Protein AF-A0A662JI00-F1 (afdb_monomer_lite)

Foldseek 3Di:
DVVLVVLLVLLVVLCVVVVHQKDFPVSQCVVVVVVVDDPVRSVVSVVVCVVSVQWDWDKDAPDDDVVPPGPDITIMIGGDDPDDDPD

Sequence (87 aa):
MKERIKIKKLIDEVFRHYASDIITKEEFEKYFTTKGLSKEEIEELWVNAMAENLIEVGIQPKFPDEAMKSRDYDIVFEKKKKLIRLL

Structure (mmCIF, N/CA/C/O backbone):
data_AF-A0A662JI00-F1
#
_entry.id   AF-A0A662JI00-F1
#
loop_
_atom_site.group_PDB
_atom_site.id
_atom_site.type_symbol
_atom_site.label_atom_id
_atom_site.label_alt_id
_atom_site.label_comp_id
_atom_site.label_asym_id
_atom_site.label_entity_id
_atom_site.label_seq_id
_atom_site.pdbx_PDB_ins_code
_atom_site.Cartn_x
_atom_site.Cartn_y
_atom_site.Cartn_z
_atom_site.occupancy
_atom_site.B_iso_or_equiv
_atom_site.auth_seq_id
_atom_site.auth_comp_id
_atom_site.auth_asym_id
_atom_site.auth_atom_id
_atom_site.pdbx_PDB_model_num
ATOM 1 N N . MET A 1 1 ? -8.130 -5.901 17.345 1.00 60.84 1 MET A N 1
ATOM 2 C CA . MET A 1 1 ? -8.989 -6.644 16.380 1.00 60.84 1 MET A CA 1
ATOM 3 C C . MET A 1 1 ? -9.750 -5.738 15.398 1.00 60.84 1 MET A C 1
ATOM 5 O O . MET A 1 1 ? -9.696 -6.018 14.208 1.00 60.84 1 MET A O 1
ATOM 9 N N . LYS A 1 2 ? -10.417 -4.648 15.829 1.00 76.56 2 LYS A N 1
ATOM 10 C CA . LYS A 1 2 ? -11.085 -3.695 14.903 1.00 76.56 2 LYS A CA 1
ATOM 11 C C . LYS A 1 2 ? -10.111 -2.974 13.955 1.00 76.56 2 LYS A C 1
ATOM 13 O O . LYS A 1 2 ? -10.442 -2.735 12.801 1.00 76.56 2 LYS A O 1
ATOM 18 N N . GLU A 1 3 ? -8.918 -2.661 14.441 1.00 82.44 3 GLU A N 1
ATOM 19 C CA . GLU A 1 3 ? -7.886 -1.909 13.720 1.00 82.44 3 GLU A CA 1
ATOM 20 C C . GLU A 1 3 ? -7.257 -2.701 12.570 1.00 82.44 3 GLU A C 1
ATOM 22 O O . GLU A 1 3 ? -7.299 -2.261 11.425 1.00 82.44 3 GLU A O 1
ATOM 27 N N . ARG A 1 4 ? -6.851 -3.948 12.830 1.00 89.19 4 ARG A N 1
ATOM 28 C CA . ARG A 1 4 ? -6.401 -4.891 11.797 1.00 89.19 4 ARG A CA 1
ATOM 29 C C . ARG A 1 4 ? -7.371 -5.015 10.618 1.00 89.19 4 ARG A C 1
ATOM 31 O O . ARG A 1 4 ? -6.947 -5.083 9.470 1.00 89.19 4 ARG A O 1
ATOM 38 N N . ILE A 1 5 ? -8.682 -5.060 10.882 1.00 92.69 5 ILE A N 1
ATOM 39 C CA . ILE A 1 5 ? -9.704 -5.157 9.825 1.00 92.69 5 ILE A CA 1
ATOM 40 C C . ILE A 1 5 ? -9.709 -3.892 8.956 1.00 92.69 5 ILE A C 1
ATOM 42 O O . ILE A 1 5 ? -9.834 -4.000 7.735 1.00 92.69 5 ILE A O 1
ATOM 46 N N . LYS A 1 6 ? -9.542 -2.710 9.564 1.00 94.38 6 LYS A N 1
ATOM 47 C CA . LYS A 1 6 ? -9.440 -1.438 8.835 1.00 94.38 6 LYS A CA 1
ATOM 48 C C . LYS A 1 6 ? -8.185 -1.401 7.966 1.00 94.38 6 LYS A C 1
ATOM 50 O O . LYS A 1 6 ? -8.311 -1.160 6.769 1.00 94.38 6 LYS A O 1
ATOM 55 N N . ILE A 1 7 ? -7.022 -1.727 8.533 1.00 95.31 7 ILE A N 1
ATOM 56 C CA . ILE A 1 7 ? -5.746 -1.770 7.800 1.00 95.31 7 ILE A CA 1
ATOM 57 C C . ILE A 1 7 ? -5.856 -2.749 6.633 1.00 95.31 7 ILE A C 1
ATOM 59 O O . ILE A 1 7 ? -5.618 -2.379 5.489 1.00 95.31 7 ILE A O 1
ATOM 63 N N . LYS A 1 8 ? -6.338 -3.973 6.884 1.00 95.81 8 LYS A N 1
ATOM 64 C CA . LYS A 1 8 ? -6.548 -4.967 5.826 1.00 95.81 8 LYS A CA 1
ATOM 65 C C . LYS A 1 8 ? -7.446 -4.442 4.708 1.00 95.81 8 LYS A C 1
ATOM 67 O O . LYS A 1 8 ? -7.158 -4.702 3.546 1.00 95.81 8 LYS A O 1
ATOM 72 N N . LYS A 1 9 ? -8.525 -3.724 5.034 1.00 96.00 9 LYS A N 1
ATOM 73 C CA . LYS A 1 9 ? -9.421 -3.159 4.020 1.00 96.00 9 LYS A CA 1
ATOM 74 C C . LYS A 1 9 ? -8.698 -2.137 3.141 1.00 96.00 9 LYS A C 1
ATOM 76 O O . LYS A 1 9 ? -8.860 -2.215 1.929 1.00 96.00 9 LYS A O 1
ATOM 81 N N . LEU A 1 10 ? -7.910 -1.239 3.738 1.00 97.31 10 LEU A N 1
ATOM 82 C CA . LEU A 1 10 ? -7.125 -0.228 3.020 1.00 97.31 10 LEU A CA 1
ATOM 83 C C . LEU A 1 10 ? -6.065 -0.876 2.125 1.00 97.31 10 LEU A C 1
ATOM 85 O O . LEU A 1 10 ? -5.990 -0.557 0.941 1.00 97.31 10 LEU A O 1
ATOM 89 N N . ILE A 1 11 ? -5.322 -1.849 2.660 1.00 97.38 11 ILE A N 1
ATOM 90 C CA . ILE A 1 11 ? -4.352 -2.641 1.897 1.00 97.38 11 ILE A CA 1
ATOM 91 C C . ILE A 1 11 ? -5.047 -3.353 0.736 1.00 97.38 11 ILE A C 1
ATOM 93 O O . ILE A 1 11 ? -4.653 -3.221 -0.416 1.00 97.38 11 ILE A O 1
ATOM 97 N N . ASP A 1 12 ? -6.151 -4.052 0.987 1.00 96.31 12 ASP A N 1
ATOM 98 C CA . ASP A 1 12 ? -6.891 -4.700 -0.089 1.00 96.31 12 ASP A CA 1
ATOM 99 C C . ASP A 1 12 ? -7.384 -3.707 -1.155 1.00 96.31 12 ASP A C 1
ATOM 101 O O . ASP A 1 12 ? -7.522 -4.089 -2.313 1.00 96.31 12 ASP A O 1
ATOM 105 N N . GLU A 1 13 ? -7.684 -2.464 -0.779 1.00 97.06 13 GLU A N 1
ATOM 106 C CA . GLU A 1 13 ? -8.156 -1.421 -1.687 1.00 97.06 13 GLU A CA 1
ATOM 107 C C . GLU A 1 13 ? -7.066 -0.927 -2.634 1.00 97.06 13 GLU A C 1
ATOM 109 O O . GLU A 1 13 ? -7.305 -0.907 -3.839 1.00 97.06 13 GLU A O 1
ATOM 114 N N . VAL A 1 14 ? -5.879 -0.599 -2.117 1.00 97.94 14 VAL A N 1
ATOM 115 C CA . VAL A 1 14 ? -4.777 -0.090 -2.948 1.00 97.94 14 VAL A CA 1
ATOM 116 C C . VAL A 1 14 ? -4.286 -1.147 -3.939 1.00 97.94 14 VAL A C 1
ATOM 118 O O . VAL A 1 14 ? -4.189 -0.870 -5.129 1.00 97.94 14 VAL A O 1
ATOM 121 N N . PHE A 1 15 ? -4.105 -2.399 -3.508 1.00 97.50 15 PHE A N 1
ATOM 122 C CA . PHE A 1 15 ? -3.692 -3.473 -4.422 1.00 97.50 15 PHE A CA 1
ATOM 123 C C . PHE A 1 15 ? -4.766 -3.782 -5.481 1.00 97.50 15 PHE A C 1
ATOM 125 O O . PHE A 1 15 ? -4.446 -4.084 -6.628 1.00 97.50 15 PHE A O 1
ATOM 132 N N . ARG A 1 16 ? -6.060 -3.647 -5.140 1.00 97.06 16 ARG A N 1
ATOM 133 C CA . ARG A 1 16 ? -7.142 -3.741 -6.138 1.00 97.06 16 ARG A CA 1
ATOM 134 C C . ARG A 1 16 ? -7.129 -2.580 -7.128 1.00 97.06 16 ARG A C 1
ATOM 136 O O . ARG A 1 16 ? -7.430 -2.814 -8.291 1.00 97.06 16 ARG A O 1
ATOM 143 N N . HIS A 1 17 ? -6.816 -1.362 -6.684 1.00 97.94 17 HIS A N 1
ATOM 144 C CA . HIS A 1 17 ? -6.756 -0.187 -7.556 1.00 97.94 17 HIS A CA 1
ATOM 145 C C . HIS A 1 17 ? -5.726 -0.363 -8.679 1.00 97.94 17 HIS A C 1
ATOM 147 O O . HIS A 1 17 ? -6.027 -0.052 -9.827 1.00 97.94 17 HIS A O 1
ATOM 153 N N . TYR A 1 18 ? -4.562 -0.933 -8.358 1.00 96.94 18 TYR A N 1
ATOM 154 C CA . TYR A 1 18 ? -3.493 -1.211 -9.323 1.00 96.94 18 TYR A CA 1
ATOM 155 C C . TYR A 1 18 ? -3.609 -2.576 -10.021 1.00 96.94 18 TYR A C 1
ATOM 157 O O . TYR A 1 18 ? -2.792 -2.886 -10.882 1.00 96.94 18 TYR A O 1
ATOM 165 N N . ALA A 1 19 ? -4.606 -3.397 -9.663 1.00 96.19 19 ALA A N 1
ATOM 166 C CA . ALA A 1 19 ? -4.799 -4.755 -10.186 1.00 96.19 19 ALA A CA 1
ATOM 167 C C . ALA A 1 19 ? -3.523 -5.627 -10.151 1.00 96.19 19 ALA A C 1
ATOM 169 O O . ALA A 1 19 ? -3.295 -6.448 -11.037 1.00 96.19 19 ALA A O 1
ATOM 170 N N . SER A 1 20 ? -2.705 -5.456 -9.110 1.00 94.81 20 SER A N 1
ATOM 171 C CA . SER A 1 20 ? -1.416 -6.128 -8.942 1.00 94.81 20 SER A CA 1
ATOM 172 C C . SER A 1 20 ? -1.278 -6.670 -7.522 1.00 94.81 20 SER A C 1
ATOM 174 O O . SER A 1 20 ? -1.896 -6.155 -6.591 1.00 94.81 20 SER A O 1
ATOM 176 N N . ASP A 1 21 ? -0.463 -7.711 -7.354 1.00 94.69 21 ASP A N 1
ATOM 177 C CA . ASP A 1 21 ? -0.032 -8.200 -6.038 1.00 94.69 21 ASP A CA 1
ATOM 178 C C . ASP A 1 21 ? 1.247 -7.497 -5.549 1.00 94.69 21 ASP A C 1
ATOM 180 O O . ASP A 1 21 ? 1.610 -7.650 -4.385 1.00 94.69 21 ASP A O 1
ATOM 184 N N . ILE A 1 22 ? 1.909 -6.719 -6.414 1.00 95.88 22 ILE A N 1
ATOM 185 C CA . ILE A 1 22 ? 3.116 -5.937 -6.120 1.00 95.88 22 ILE A CA 1
ATOM 186 C C . ILE A 1 22 ? 2.902 -4.506 -6.618 1.00 95.88 22 ILE A C 1
ATOM 188 O O . ILE A 1 22 ? 2.520 -4.310 -7.770 1.00 95.88 22 ILE A O 1
ATOM 192 N N . ILE A 1 23 ? 3.148 -3.519 -5.764 1.00 97.25 23 ILE A N 1
ATOM 193 C CA . ILE A 1 23 ? 3.080 -2.090 -6.109 1.00 97.25 23 ILE A CA 1
ATOM 194 C C . ILE A 1 23 ? 4.313 -1.373 -5.570 1.00 97.25 23 ILE A C 1
ATOM 196 O O . ILE A 1 23 ? 4.880 -1.790 -4.559 1.00 97.25 23 ILE A O 1
ATOM 200 N N . THR A 1 24 ? 4.737 -0.291 -6.211 1.00 97.19 24 THR A N 1
ATOM 201 C CA . THR A 1 24 ? 5.851 0.518 -5.704 1.00 97.19 24 THR A CA 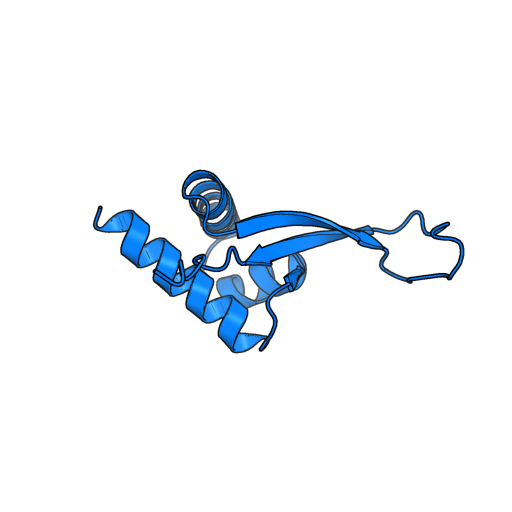1
ATOM 202 C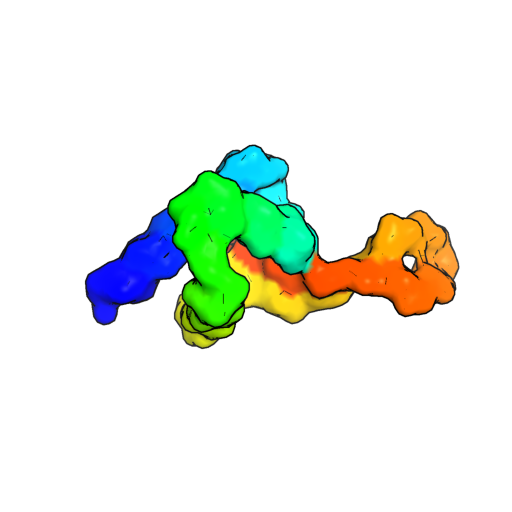 C . THR A 1 24 ? 5.423 1.345 -4.491 1.00 97.19 24 THR A C 1
ATOM 204 O O . THR A 1 24 ? 4.240 1.624 -4.266 1.00 97.19 24 THR A O 1
ATOM 207 N N . LYS A 1 25 ? 6.399 1.787 -3.693 1.00 96.94 25 LYS A N 1
ATOM 208 C CA . LYS A 1 25 ? 6.160 2.743 -2.608 1.00 96.94 25 LYS A CA 1
ATOM 209 C C . LYS A 1 25 ? 5.549 4.042 -3.135 1.00 96.94 25 LYS A C 1
ATOM 211 O O . LYS A 1 25 ? 4.660 4.587 -2.490 1.00 96.94 25 LYS A O 1
ATOM 216 N N . GLU A 1 26 ? 5.972 4.499 -4.312 1.00 96.25 26 GLU A N 1
ATOM 217 C CA . GLU A 1 26 ? 5.419 5.695 -4.951 1.00 96.25 26 GLU A CA 1
ATOM 218 C C . GLU A 1 26 ? 3.934 5.517 -5.299 1.00 96.25 26 GLU A C 1
ATOM 220 O O . GLU A 1 26 ? 3.125 6.397 -5.013 1.00 96.25 26 GLU A O 1
ATOM 225 N N . GLU A 1 27 ? 3.545 4.369 -5.861 1.00 97.94 27 GLU A N 1
ATOM 226 C CA . GLU A 1 27 ? 2.140 4.044 -6.144 1.00 97.94 27 GLU A CA 1
ATOM 227 C C . GLU A 1 27 ? 1.297 4.010 -4.867 1.00 97.94 27 GLU A C 1
ATOM 229 O O . GLU A 1 27 ? 0.206 4.584 -4.809 1.00 97.94 27 GLU A O 1
ATOM 234 N N . PHE A 1 28 ? 1.823 3.387 -3.813 1.00 98.25 28 PHE A N 1
ATOM 235 C CA . PHE A 1 28 ? 1.166 3.336 -2.513 1.00 98.25 28 PHE A CA 1
ATOM 236 C C . PHE A 1 28 ? 0.962 4.735 -1.916 1.00 98.25 28 PHE A C 1
ATOM 238 O O . PHE A 1 28 ? -0.156 5.084 -1.529 1.00 98.25 28 PHE A O 1
ATOM 245 N N . GLU A 1 29 ? 2.020 5.549 -1.873 1.00 98.19 29 GLU A N 1
ATOM 246 C CA . GLU A 1 29 ? 1.971 6.922 -1.364 1.00 98.19 29 GLU A CA 1
ATOM 247 C C . GLU A 1 29 ? 0.993 7.766 -2.182 1.00 98.19 29 GLU A C 1
ATOM 249 O O . GLU A 1 29 ? 0.069 8.356 -1.623 1.00 98.19 29 GLU A O 1
ATOM 254 N N . LYS A 1 30 ? 1.108 7.738 -3.514 1.00 98.12 30 LYS A N 1
ATOM 255 C CA . LYS A 1 30 ? 0.220 8.470 -4.421 1.00 98.12 30 LYS A CA 1
ATOM 256 C C . LYS A 1 30 ? -1.246 8.122 -4.182 1.00 98.12 30 LYS A C 1
ATOM 258 O O . LYS A 1 30 ? -2.080 9.024 -4.086 1.00 98.12 30 LYS A O 1
ATOM 263 N N . TYR A 1 31 ? -1.573 6.838 -4.046 1.00 98.44 31 TYR A N 1
ATOM 264 C CA . TYR A 1 31 ? -2.942 6.402 -3.795 1.00 98.44 31 TYR A CA 1
ATOM 265 C C . TYR A 1 31 ? -3.523 7.014 -2.517 1.00 98.44 31 TYR A C 1
ATOM 267 O O . TYR A 1 31 ? -4.609 7.598 -2.540 1.00 98.44 31 TYR A O 1
ATOM 275 N N . PHE A 1 32 ? -2.804 6.927 -1.400 1.00 98.31 32 PHE A N 1
ATOM 276 C CA . PHE A 1 32 ? -3.320 7.404 -0.120 1.00 98.31 32 PHE A CA 1
ATOM 277 C C . PHE A 1 32 ? -3.242 8.926 0.037 1.00 98.31 32 PHE A C 1
ATOM 279 O O . PHE A 1 32 ? -4.154 9.510 0.625 1.00 98.31 32 PHE A O 1
ATOM 286 N N . THR A 1 33 ? -2.267 9.595 -0.582 1.00 98.12 33 THR A N 1
ATOM 287 C CA . THR A 1 33 ? -2.235 11.063 -0.644 1.00 98.12 33 THR A CA 1
ATOM 288 C C . THR A 1 33 ? -3.445 11.612 -1.400 1.00 98.12 33 THR A C 1
ATOM 290 O O . THR A 1 33 ? -4.063 12.571 -0.944 1.00 98.12 33 THR A O 1
ATOM 293 N N . THR A 1 34 ? -3.879 10.978 -2.500 1.00 97.38 34 THR A N 1
ATOM 294 C CA . THR A 1 34 ? -5.110 11.411 -3.204 1.00 97.38 34 THR A CA 1
ATOM 295 C C . THR A 1 34 ? -6.387 11.217 -2.381 1.00 97.38 34 THR A C 1
ATOM 297 O O . THR A 1 34 ? -7.404 11.850 -2.657 1.00 97.38 34 THR A O 1
ATOM 300 N N . LYS A 1 35 ? -6.335 10.378 -1.339 1.00 96.44 35 LYS A N 1
ATOM 301 C CA . LYS A 1 35 ? -7.412 10.187 -0.359 1.00 96.44 35 LYS A CA 1
ATOM 302 C C . LYS A 1 35 ? -7.308 11.115 0.852 1.00 96.44 35 LYS A C 1
ATOM 304 O O . LYS A 1 35 ? -8.151 11.024 1.741 1.00 96.44 35 LYS A O 1
ATOM 309 N N . GLY A 1 36 ? -6.317 12.005 0.873 1.00 97.69 36 GLY A N 1
ATOM 310 C CA . GLY A 1 36 ? -6.136 13.010 1.914 1.00 97.69 36 GLY A CA 1
ATOM 311 C C . GLY A 1 36 ? -5.323 12.548 3.120 1.00 97.69 36 GLY A C 1
ATOM 312 O O . GLY A 1 36 ? -5.349 13.250 4.124 1.00 97.69 36 GLY A O 1
ATOM 313 N N . LEU A 1 37 ? -4.621 11.410 3.042 1.00 97.81 37 LEU A N 1
ATOM 314 C CA . LEU A 1 37 ? -3.719 10.995 4.117 1.00 97.81 37 LEU A CA 1
ATOM 315 C C . LEU A 1 37 ? -2.412 11.795 4.064 1.00 97.81 37 LEU A C 1
ATOM 317 O O . LEU A 1 37 ? -1.868 12.054 2.983 1.00 97.81 37 LEU A O 1
ATOM 321 N N . SER A 1 38 ? -1.898 12.146 5.241 1.00 97.94 38 SER A N 1
ATOM 322 C CA . SER A 1 38 ? -0.572 12.733 5.410 1.00 97.94 38 SER A CA 1
ATOM 323 C C . SER A 1 38 ? 0.525 11.698 5.163 1.00 97.94 38 SER A C 1
ATOM 325 O O . SER A 1 38 ? 0.292 10.488 5.152 1.00 97.94 38 SER A O 1
ATOM 327 N N . LYS A 1 39 ? 1.760 12.169 4.981 1.00 96.12 39 LYS A N 1
ATOM 328 C CA . LYS A 1 39 ? 2.911 11.282 4.797 1.00 96.12 39 LYS A CA 1
ATOM 329 C C . LYS A 1 39 ? 3.131 10.381 6.017 1.00 96.12 39 LYS A C 1
ATOM 331 O O . LYS A 1 39 ? 3.401 9.198 5.851 1.00 96.12 39 LYS A O 1
ATOM 336 N N . GLU A 1 40 ? 2.973 10.932 7.216 1.00 97.69 40 GLU A N 1
ATOM 337 C CA . GLU A 1 40 ? 3.102 10.219 8.489 1.00 97.69 40 GLU A CA 1
ATOM 338 C C . GLU A 1 40 ? 2.022 9.138 8.625 1.00 97.69 40 GLU A C 1
ATOM 340 O O . GLU A 1 40 ? 2.334 8.002 8.967 1.00 97.69 40 GLU A O 1
ATOM 345 N N . GLU A 1 41 ? 0.770 9.445 8.269 1.00 97.88 41 GLU A N 1
ATOM 346 C CA . GLU A 1 41 ? -0.327 8.465 8.288 1.00 97.88 41 GLU A CA 1
ATOM 347 C C . GLU A 1 41 ? -0.090 7.317 7.298 1.00 97.88 41 GLU A C 1
ATOM 349 O O . GLU A 1 41 ? -0.397 6.157 7.581 1.00 97.88 41 GLU A O 1
ATOM 354 N N . ILE A 1 42 ? 0.467 7.626 6.124 1.00 98.19 42 ILE A N 1
ATOM 355 C CA . ILE A 1 42 ? 0.843 6.621 5.125 1.00 98.19 42 ILE A CA 1
ATOM 356 C C . ILE A 1 42 ? 1.993 5.759 5.647 1.00 98.19 42 ILE A C 1
ATOM 358 O O . ILE A 1 42 ? 1.982 4.542 5.446 1.00 98.19 42 ILE A O 1
ATOM 362 N N . GLU A 1 43 ? 2.966 6.371 6.324 1.00 97.44 43 GLU A N 1
ATOM 363 C CA . GLU A 1 43 ? 4.097 5.668 6.917 1.00 97.44 43 GLU A CA 1
ATOM 364 C C . GLU A 1 43 ? 3.651 4.689 8.004 1.00 97.44 43 GLU A C 1
ATOM 366 O O . GLU A 1 43 ? 3.958 3.496 7.936 1.00 97.44 43 GLU A O 1
ATOM 371 N N . GLU A 1 44 ? 2.821 5.153 8.934 1.00 97.56 44 GLU A N 1
ATOM 372 C CA . GLU A 1 44 ? 2.194 4.300 9.941 1.00 97.56 44 GLU A CA 1
ATOM 373 C C . GLU A 1 44 ? 1.360 3.182 9.304 1.00 97.56 44 GLU A C 1
ATOM 375 O O . GLU A 1 44 ? 1.384 2.041 9.773 1.00 97.56 44 GLU A O 1
ATOM 380 N N . LEU A 1 45 ? 0.639 3.466 8.214 1.00 98.00 45 LEU A N 1
ATOM 381 C CA . LEU A 1 45 ? -0.202 2.479 7.544 1.00 98.00 45 LEU A CA 1
ATOM 382 C C . LEU A 1 45 ? 0.606 1.287 7.017 1.00 98.00 45 LEU A C 1
ATOM 384 O O . LEU A 1 45 ? 0.209 0.143 7.263 1.00 98.00 45 LEU A O 1
ATOM 388 N N . TRP A 1 46 ? 1.711 1.514 6.296 1.00 97.31 46 TRP A N 1
ATOM 389 C CA . TRP A 1 46 ? 2.496 0.399 5.753 1.00 97.31 46 TRP A CA 1
ATOM 390 C C . TRP A 1 46 ? 3.315 -0.311 6.840 1.00 97.31 46 TRP A C 1
ATOM 392 O O . TRP A 1 46 ? 3.413 -1.539 6.799 1.00 97.31 46 TRP A O 1
ATOM 402 N N . VAL A 1 47 ? 3.810 0.405 7.860 1.00 97.12 47 VAL A N 1
ATOM 403 C CA . VAL A 1 47 ? 4.489 -0.206 9.020 1.00 97.12 47 VAL A CA 1
ATOM 404 C C . VAL A 1 47 ? 3.541 -1.147 9.763 1.00 97.12 47 VAL A C 1
ATOM 406 O O . VAL A 1 47 ? 3.877 -2.307 10.015 1.00 97.12 47 VAL A O 1
ATOM 409 N N . ASN A 1 48 ? 2.320 -0.691 10.048 1.00 96.56 48 ASN A N 1
ATOM 410 C CA . ASN A 1 48 ? 1.315 -1.508 10.721 1.00 96.56 48 ASN A CA 1
ATOM 411 C C . ASN A 1 48 ? 0.843 -2.673 9.840 1.00 96.56 48 ASN A C 1
ATOM 413 O O . ASN A 1 48 ? 0.624 -3.779 10.335 1.00 96.56 48 ASN A O 1
ATOM 417 N N . ALA A 1 49 ? 0.718 -2.472 8.526 1.00 96.44 49 ALA A N 1
ATOM 418 C CA . ALA A 1 49 ? 0.385 -3.551 7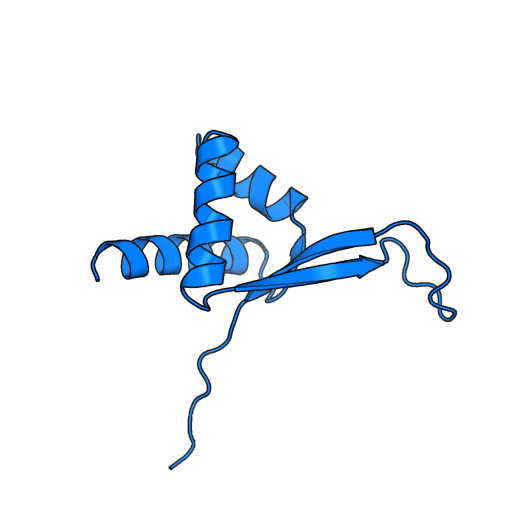.599 1.00 96.44 49 ALA A CA 1
ATOM 419 C C . ALA A 1 49 ? 1.469 -4.639 7.543 1.00 96.44 49 ALA A C 1
ATOM 421 O O . ALA A 1 49 ? 1.136 -5.826 7.482 1.00 96.44 49 ALA A O 1
ATOM 422 N N . MET A 1 50 ? 2.744 -4.248 7.591 1.00 95.62 50 MET A N 1
ATOM 423 C CA . MET A 1 50 ? 3.878 -5.167 7.668 1.00 95.62 50 MET A CA 1
ATOM 424 C C . MET A 1 50 ? 3.868 -5.941 8.995 1.00 95.62 50 MET A C 1
ATOM 426 O O . MET A 1 50 ? 3.951 -7.169 8.983 1.00 95.62 50 MET A O 1
ATOM 430 N N . ALA A 1 51 ? 3.674 -5.257 10.128 1.00 94.69 51 ALA A N 1
ATOM 431 C CA . ALA A 1 51 ? 3.574 -5.890 11.449 1.00 94.69 51 ALA A CA 1
ATOM 432 C C . ALA A 1 51 ? 2.413 -6.902 11.541 1.00 94.69 51 ALA A C 1
ATOM 434 O O . ALA A 1 51 ? 2.528 -7.945 12.181 1.00 94.69 51 ALA A O 1
ATOM 435 N N . GLU A 1 52 ? 1.305 -6.631 10.848 1.00 93.44 52 GLU A N 1
ATOM 436 C CA . GLU A 1 52 ? 0.125 -7.503 10.762 1.00 93.44 52 GLU A CA 1
ATOM 437 C C . GLU A 1 52 ? 0.231 -8.607 9.688 1.00 93.44 52 GLU A C 1
ATOM 439 O O . GLU A 1 52 ? -0.748 -9.331 9.438 1.00 93.44 52 GLU A O 1
ATOM 444 N N . ASN A 1 53 ? 1.404 -8.742 9.052 1.00 93.94 53 ASN A N 1
ATOM 445 C CA . ASN A 1 53 ? 1.705 -9.700 7.985 1.00 93.94 53 ASN A CA 1
ATOM 446 C C . ASN A 1 53 ? 0.707 -9.616 6.811 1.00 93.94 53 ASN A C 1
ATOM 448 O O . ASN A 1 53 ? 0.258 -10.628 6.266 1.00 93.94 53 ASN A O 1
ATOM 452 N N . LEU A 1 54 ? 0.287 -8.395 6.467 1.00 95.56 54 LEU A N 1
ATOM 453 C CA . LEU A 1 54 ? -0.596 -8.110 5.332 1.00 95.56 54 LEU A CA 1
ATOM 454 C C . LEU A 1 54 ? 0.200 -7.795 4.062 1.00 95.56 54 LEU A C 1
ATOM 456 O O . LEU A 1 54 ? -0.289 -8.058 2.961 1.00 95.56 54 LEU A O 1
ATOM 460 N N . ILE A 1 55 ? 1.409 -7.261 4.226 1.00 97.06 55 ILE A N 1
ATOM 461 C CA . ILE A 1 55 ? 2.351 -6.962 3.150 1.00 97.06 55 ILE A CA 1
ATOM 462 C C . ILE A 1 55 ? 3.764 -7.418 3.520 1.00 97.06 55 ILE A C 1
ATOM 464 O O . ILE A 1 55 ? 4.076 -7.613 4.694 1.00 97.06 55 ILE A O 1
ATOM 468 N N . GLU A 1 56 ? 4.612 -7.544 2.510 1.00 96.75 56 GLU A N 1
ATOM 469 C CA . GLU A 1 56 ? 6.063 -7.656 2.612 1.00 96.75 56 GLU A CA 1
ATOM 470 C C . GLU A 1 56 ? 6.711 -6.472 1.890 1.00 96.75 56 GLU A C 1
ATOM 472 O O . GLU A 1 56 ? 6.158 -5.965 0.914 1.00 96.75 56 GLU A O 1
ATOM 477 N N . VAL A 1 57 ? 7.858 -6.010 2.389 1.00 96.00 57 VAL A N 1
ATOM 478 C CA . VAL A 1 57 ? 8.611 -4.899 1.798 1.00 96.00 57 VAL A CA 1
ATOM 479 C C . VAL A 1 57 ? 9.840 -5.466 1.104 1.00 96.00 57 VAL A C 1
ATOM 481 O O . VAL A 1 57 ? 10.608 -6.209 1.714 1.00 96.00 57 VAL A O 1
ATOM 484 N N . GLY A 1 58 ? 10.033 -5.099 -0.157 1.00 94.00 58 GLY A N 1
ATOM 485 C CA . GLY A 1 58 ? 11.166 -5.529 -0.966 1.00 94.00 58 GLY A CA 1
ATOM 486 C C . GLY A 1 58 ? 11.765 -4.389 -1.779 1.00 94.00 58 GLY A C 1
ATOM 487 O O . GLY A 1 58 ? 11.338 -3.237 -1.687 1.00 94.00 58 GLY A O 1
ATOM 488 N N . ILE A 1 59 ? 12.756 -4.735 -2.598 1.00 91.75 59 ILE A N 1
ATOM 489 C CA . ILE A 1 59 ? 13.334 -3.846 -3.606 1.00 91.75 59 ILE A CA 1
ATOM 490 C C . ILE A 1 59 ? 13.262 -4.503 -4.984 1.00 91.75 59 ILE A C 1
ATOM 492 O O . ILE A 1 59 ? 13.511 -5.701 -5.114 1.00 91.75 59 ILE A O 1
ATOM 496 N N . GLN A 1 60 ? 12.943 -3.720 -6.012 1.00 88.19 60 GLN A N 1
ATOM 497 C CA . GLN A 1 60 ? 12.896 -4.169 -7.404 1.00 88.19 60 GLN A CA 1
ATOM 498 C C . GLN A 1 60 ? 13.761 -3.257 -8.287 1.00 88.19 60 GLN A C 1
ATOM 500 O O . GLN A 1 60 ? 13.696 -2.040 -8.126 1.00 88.19 60 GLN A O 1
ATOM 505 N N . PRO A 1 61 ? 14.567 -3.791 -9.224 1.00 86.00 61 PRO A N 1
ATOM 506 C CA . PRO A 1 61 ? 15.296 -2.965 -10.187 1.00 86.00 61 PRO A CA 1
ATOM 507 C C . PRO A 1 61 ? 14.343 -2.128 -11.054 1.00 86.00 61 PRO A C 1
ATOM 509 O O . PRO A 1 61 ? 13.392 -2.676 -11.610 1.00 86.00 61 PRO A O 1
ATOM 512 N N . LYS A 1 62 ? 14.632 -0.831 -11.235 1.00 79.06 62 LYS A N 1
ATOM 513 C CA . LYS A 1 62 ? 13.845 0.059 -12.119 1.00 79.06 62 LYS A CA 1
ATOM 514 C C . LYS A 1 62 ? 13.884 -0.367 -13.580 1.00 79.06 62 LYS A C 1
ATOM 516 O O . LYS A 1 62 ? 12.889 -0.302 -14.295 1.00 79.06 62 LYS A O 1
ATOM 521 N N . PHE A 1 63 ? 15.063 -0.792 -14.014 1.00 76.19 63 PHE A N 1
ATOM 522 C CA . PHE A 1 63 ? 1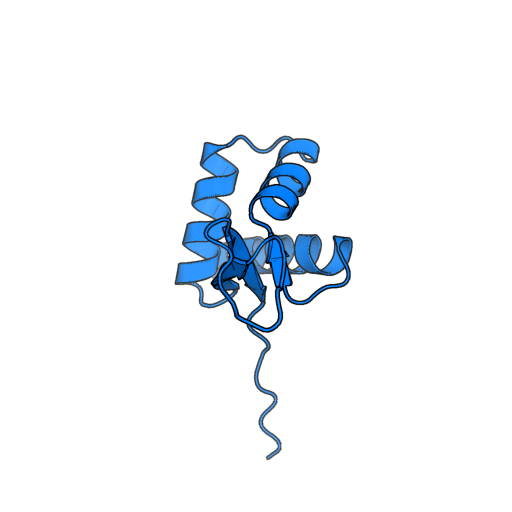5.319 -1.271 -15.359 1.00 76.19 63 PHE A CA 1
ATOM 523 C C . PHE A 1 63 ? 15.811 -2.706 -15.220 1.00 76.19 63 PHE A C 1
ATOM 525 O O . PHE A 1 63 ? 16.972 -2.905 -14.858 1.00 76.19 63 PHE A O 1
ATOM 532 N N . PRO A 1 64 ? 14.939 -3.709 -15.413 1.00 64.06 64 PRO A N 1
ATOM 533 C CA . PRO A 1 64 ? 15.371 -5.093 -15.416 1.00 64.06 64 PRO A CA 1
ATOM 534 C C . PRO A 1 64 ? 16.254 -5.304 -16.649 1.00 64.06 64 PRO A C 1
ATOM 536 O O . PRO A 1 64 ? 15.762 -5.503 -17.755 1.00 64.06 64 PRO A O 1
ATOM 539 N N . ASP A 1 65 ? 17.568 -5.204 -16.473 1.00 68.38 65 ASP A N 1
ATOM 540 C CA . ASP A 1 65 ? 18.525 -5.712 -17.439 1.00 68.38 65 ASP A CA 1
ATOM 541 C C . ASP A 1 65 ? 18.779 -7.196 -17.152 1.00 68.38 65 ASP A C 1
ATOM 543 O O . ASP A 1 65 ? 18.769 -7.635 -16.001 1.00 68.38 65 ASP A O 1
ATOM 547 N N . GLU A 1 66 ? 19.018 -7.993 -18.197 1.00 61.94 66 GLU A N 1
ATOM 548 C CA . GLU A 1 66 ? 19.271 -9.442 -18.068 1.00 61.94 66 GLU A CA 1
ATOM 549 C C . GLU A 1 66 ? 20.439 -9.761 -17.116 1.00 61.94 66 GLU A C 1
ATOM 551 O O . GLU A 1 66 ? 20.544 -10.866 -16.589 1.00 61.94 66 GLU A O 1
ATOM 556 N N . ALA A 1 67 ? 21.312 -8.780 -16.875 1.00 67.88 67 ALA A N 1
ATOM 557 C CA . ALA A 1 67 ? 22.474 -8.896 -16.011 1.00 67.88 67 ALA A CA 1
ATOM 558 C C . ALA A 1 67 ? 22.239 -8.450 -14.550 1.00 67.88 67 ALA A C 1
ATOM 560 O O . ALA A 1 67 ? 23.182 -8.548 -13.763 1.00 67.88 67 ALA A O 1
ATOM 561 N N . MET A 1 68 ? 21.045 -7.947 -14.191 1.00 61.38 68 MET A N 1
ATOM 562 C CA . MET A 1 68 ? 20.728 -7.332 -12.886 1.00 61.38 68 MET A CA 1
ATOM 563 C C . MET A 1 68 ? 21.803 -6.329 -12.416 1.00 61.38 68 MET A C 1
ATOM 565 O O . MET A 1 68 ? 22.163 -6.292 -11.238 1.00 61.38 68 MET A O 1
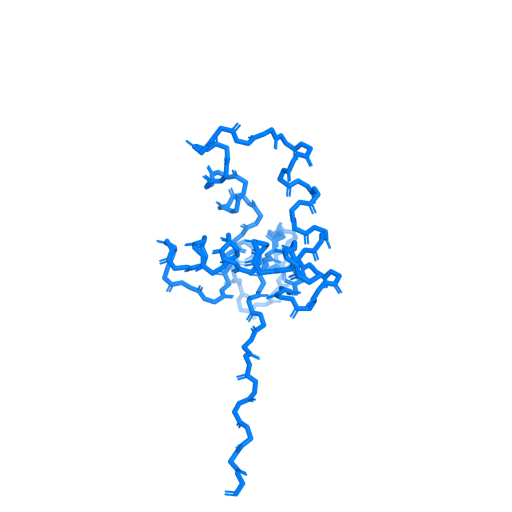ATOM 569 N N . LYS A 1 69 ? 22.368 -5.529 -13.330 1.00 64.56 69 LYS A N 1
ATOM 570 C CA . LYS A 1 69 ? 23.418 -4.545 -13.007 1.00 64.56 69 LYS A CA 1
ATOM 571 C C . LYS A 1 69 ? 22.854 -3.179 -12.637 1.00 64.56 69 LYS A C 1
ATOM 573 O O . LYS A 1 69 ? 23.636 -2.304 -12.248 1.00 64.56 69 LYS A O 1
ATOM 578 N N . SER A 1 70 ? 21.537 -2.981 -12.741 1.00 68.19 70 SER A N 1
ATOM 579 C CA . SER A 1 70 ? 20.904 -1.740 -12.298 1.00 68.19 70 SER A CA 1
ATOM 580 C C . SER A 1 70 ? 21.284 -1.428 -10.849 1.00 68.19 70 SER A C 1
ATOM 582 O O . SER A 1 70 ? 21.178 -2.267 -9.953 1.00 68.19 70 SER A O 1
ATOM 584 N N . ARG A 1 71 ? 21.739 -0.195 -10.621 1.00 73.88 71 ARG A N 1
ATOM 585 C CA . ARG A 1 71 ? 21.923 0.365 -9.274 1.00 73.88 71 ARG A CA 1
ATOM 586 C C . ARG A 1 71 ? 20.702 1.153 -8.808 1.00 73.88 71 ARG A C 1
ATOM 588 O O . ARG A 1 71 ? 20.663 1.570 -7.655 1.00 73.88 71 ARG A O 1
ATOM 595 N N . ASP A 1 72 ? 19.719 1.308 -9.691 1.00 83.25 72 ASP A N 1
ATOM 596 C CA . ASP A 1 72 ? 18.469 1.991 -9.415 1.00 83.25 72 ASP A CA 1
ATOM 597 C C . ASP A 1 72 ? 17.397 0.963 -9.058 1.00 83.25 72 ASP A C 1
ATOM 599 O O . ASP A 1 72 ? 17.066 0.077 -9.858 1.00 83.25 72 ASP A O 1
ATOM 603 N N . TYR A 1 73 ? 16.863 1.105 -7.848 1.00 86.56 73 TYR A N 1
ATOM 604 C CA . TYR A 1 73 ? 15.851 0.231 -7.271 1.00 86.56 73 TYR A CA 1
ATOM 605 C C . TYR A 1 73 ? 14.661 1.052 -6.781 1.00 86.56 73 TYR A C 1
ATOM 607 O O . TYR A 1 73 ? 14.838 2.154 -6.259 1.00 86.56 73 TYR A O 1
ATOM 615 N N . ASP A 1 74 ? 13.470 0.480 -6.901 1.00 92.00 74 ASP A N 1
ATOM 616 C CA . ASP A 1 74 ? 12.272 0.938 -6.213 1.00 92.00 74 ASP A CA 1
ATOM 617 C C . ASP A 1 74 ? 12.007 0.084 -4.982 1.00 92.00 74 ASP A C 1
ATOM 619 O O . ASP A 1 74 ? 12.201 -1.132 -4.993 1.00 92.00 74 ASP A O 1
ATOM 623 N N . ILE A 1 75 ? 11.524 0.729 -3.922 1.00 95.25 75 ILE A N 1
ATOM 624 C CA . ILE A 1 75 ? 10.895 0.017 -2.812 1.00 95.25 75 ILE A CA 1
ATOM 625 C C . ILE A 1 75 ? 9.540 -0.469 -3.308 1.00 95.25 75 ILE A C 1
ATOM 627 O O . ILE A 1 75 ? 8.765 0.314 -3.863 1.00 95.25 75 ILE A O 1
ATOM 631 N N . VAL A 1 76 ? 9.248 -1.741 -3.075 1.00 96.94 76 VAL A N 1
ATOM 632 C CA . VAL A 1 76 ? 7.982 -2.364 -3.452 1.00 96.94 76 VAL A CA 1
ATOM 633 C C . VAL A 1 76 ? 7.297 -2.979 -2.243 1.00 96.94 76 VAL A C 1
ATOM 635 O O . VAL A 1 76 ? 7.943 -3.424 -1.292 1.00 96.94 76 VAL A O 1
ATOM 638 N N . PHE A 1 77 ? 5.972 -3.011 -2.301 1.00 97.88 77 PHE A N 1
ATOM 639 C CA . PHE A 1 77 ? 5.115 -3.709 -1.363 1.00 97.88 77 PHE A CA 1
ATOM 640 C C . PHE A 1 77 ? 4.466 -4.891 -2.071 1.00 97.88 77 PHE A C 1
ATOM 642 O O . PHE A 1 77 ? 3.759 -4.706 -3.061 1.00 97.88 77 PHE A O 1
ATOM 649 N N . GLU A 1 78 ? 4.673 -6.093 -1.545 1.00 97.19 78 GLU A N 1
ATOM 650 C CA . GLU A 1 78 ? 4.009 -7.312 -2.004 1.00 97.19 78 GLU A CA 1
ATOM 651 C C . GLU A 1 78 ? 2.878 -7.682 -1.045 1.00 97.19 78 GLU A C 1
ATOM 653 O O . GLU A 1 78 ? 3.051 -7.729 0.173 1.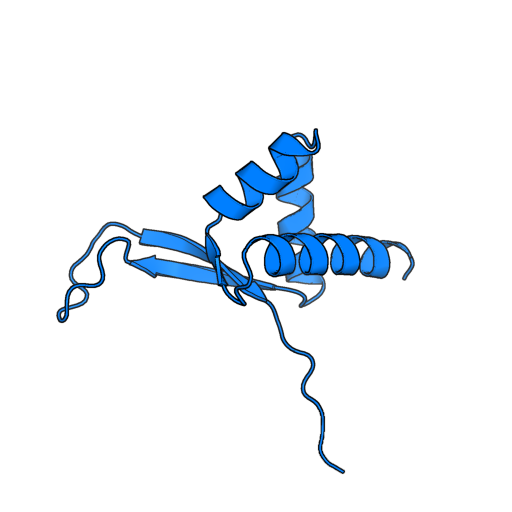00 97.19 78 GLU A O 1
ATOM 658 N N . LYS A 1 79 ? 1.695 -7.974 -1.581 1.00 96.25 79 LYS A N 1
ATOM 659 C CA . LYS A 1 79 ? 0.539 -8.379 -0.789 1.00 96.25 79 LYS A CA 1
ATOM 660 C C . LYS A 1 79 ? 0.656 -9.836 -0.348 1.00 96.25 79 LYS A C 1
ATOM 662 O O . LYS A 1 79 ? 0.658 -10.754 -1.168 1.00 96.25 79 LYS A O 1
ATOM 667 N N . LYS A 1 80 ? 0.594 -10.090 0.962 1.00 93.12 80 LYS A N 1
ATOM 668 C CA . LYS A 1 80 ? 0.537 -11.465 1.481 1.00 93.12 80 LYS A CA 1
ATOM 669 C C . LYS A 1 80 ? -0.807 -12.115 1.142 1.00 93.12 80 LYS A C 1
ATOM 671 O O . LYS A 1 80 ? -1.875 -11.686 1.593 1.00 93.12 80 LYS A O 1
ATOM 676 N N . LYS A 1 81 ? -0.765 -13.208 0.378 1.00 81.62 81 LYS A N 1
ATOM 677 C CA . LYS A 1 81 ? -1.942 -14.042 0.092 1.00 81.62 81 LYS A CA 1
ATOM 678 C C . LYS A 1 81 ? -2.251 -14.937 1.290 1.00 81.62 81 LYS A C 1
ATOM 680 O O . LYS A 1 81 ? -1.357 -15.529 1.893 1.00 81.62 81 LYS A O 1
ATOM 685 N N . LYS A 1 82 ? -3.537 -15.088 1.625 1.00 68.50 82 LYS A N 1
ATOM 686 C CA . LYS A 1 82 ? -3.953 -16.169 2.528 1.00 68.50 82 LYS A CA 1
ATOM 687 C C . LYS A 1 82 ? -3.678 -17.493 1.822 1.00 68.50 82 LYS A C 1
ATOM 689 O O . LYS A 1 82 ? -4.285 -17.763 0.790 1.00 68.50 82 LYS A O 1
ATOM 694 N N . LEU A 1 83 ? -2.806 -18.315 2.398 1.00 62.19 83 LEU A N 1
ATOM 695 C CA . LEU A 1 83 ? -2.676 -19.712 2.003 1.00 62.19 83 LEU A CA 1
ATOM 696 C C . LEU A 1 83 ? -4.031 -20.395 2.221 1.00 62.19 83 LEU A C 1
ATOM 698 O O . LEU A 1 83 ? -4.502 -20.502 3.355 1.00 62.19 83 LEU A O 1
ATOM 702 N N . ILE A 1 84 ? -4.670 -20.836 1.140 1.00 61.94 84 ILE A N 1
ATOM 703 C CA . ILE A 1 84 ? -5.774 -21.786 1.236 1.00 61.94 84 ILE A CA 1
ATOM 704 C C . ILE A 1 84 ? -5.112 -23.141 1.471 1.00 61.94 84 ILE A C 1
ATOM 706 O O . ILE A 1 84 ? -4.439 -23.663 0.585 1.00 61.94 84 ILE A O 1
ATOM 710 N N . ARG A 1 85 ? -5.250 -23.698 2.678 1.00 53.69 85 ARG A N 1
ATOM 711 C CA . ARG A 1 85 ? -4.922 -25.110 2.891 1.00 53.69 85 ARG A CA 1
ATOM 712 C C . ARG A 1 85 ? -6.009 -25.928 2.208 1.00 53.69 85 ARG A C 1
ATOM 714 O O . ARG A 1 85 ? -7.168 -25.842 2.608 1.00 53.69 85 ARG A O 1
ATOM 721 N N . LEU A 1 86 ? -5.632 -26.681 1.181 1.00 60.66 86 LEU A N 1
ATOM 722 C CA . LEU A 1 86 ? -6.438 -27.798 0.710 1.00 60.66 86 LEU A CA 1
ATOM 723 C C . LEU A 1 86 ? -6.315 -28.878 1.792 1.00 60.66 86 LEU A C 1
ATOM 725 O O . LEU A 1 86 ? -5.219 -29.391 2.019 1.00 60.66 86 LEU A O 1
ATOM 729 N N . LEU A 1 87 ? -7.396 -29.073 2.549 1.00 63.28 87 LEU A N 1
ATOM 730 C CA . LEU A 1 87 ? -7.574 -30.216 3.445 1.00 63.28 87 LEU A CA 1
ATOM 731 C C . LEU A 1 87 ? -7.948 -31.447 2.620 1.00 63.28 87 LEU A C 1
ATOM 733 O O . LEU A 1 87 ? -8.722 -31.266 1.652 1.00 63.28 87 LEU A O 1
#

Secondary structure (DSSP, 8-state):
-HHHHHHHHHHHHHHHHTTSSEEEHHHHHHHHHHTT--HHHHHHHHHHHHHTTSEEEEEEESS--TT-----EEEEEEEPPP-----

Radius of gyration: 14.44 Å; chains: 1; bounding box: 34×43×34 Å

pLDDT: mean 89.33, std 12.59, range [53.69, 98.44]